Protein AF-A0A6B2G5L9-F1 (afdb_monomer_lite)

InterPro domains:
  IPR013657 HUT1 [PF08449] (9-137)
  IPR013657 HUT1 [PTHR10778] (9-137)

pLDDT: mean 70.98, std 10.89, range [41.94, 91.75]

Structure (mmCIF, N/CA/C/O backbone):
data_AF-A0A6B2G5L9-F1
#
_entry.id   AF-A0A6B2G5L9-F1
#
loop_
_atom_site.group_PDB
_atom_site.id
_atom_site.type_symbol
_atom_site.label_atom_id
_atom_site.label_alt_id
_atom_site.label_comp_id
_atom_site.label_asym_id
_atom_site.label_entity_id
_atom_site.label_seq_id
_atom_site.pdbx_PDB_ins_code
_atom_site.Cartn_x
_atom_site.Cartn_y
_atom_site.Cartn_z
_atom_site.occupancy
_atom_site.B_iso_or_equiv
_atom_site.auth_seq_id
_atom_site.auth_comp_id
_atom_site.auth_asym_id
_atom_site.auth_atom_id
_atom_site.pdbx_PDB_model_num
ATOM 1 N N . MET A 1 1 ? -34.713 11.043 1.911 1.00 41.94 1 MET A N 1
ATOM 2 C CA . MET A 1 1 ? -33.741 11.723 2.795 1.00 41.94 1 MET A CA 1
ATOM 3 C C . MET A 1 1 ? -32.391 11.035 2.637 1.00 41.94 1 MET A C 1
ATOM 5 O O . MET A 1 1 ? -32.141 10.040 3.300 1.00 41.94 1 MET A O 1
ATOM 9 N N . VAL A 1 2 ? -31.570 11.501 1.692 1.00 48.16 2 VAL A N 1
ATOM 10 C CA . VAL A 1 2 ? -30.188 11.025 1.505 1.00 48.16 2 VAL A CA 1
ATOM 11 C C . VAL A 1 2 ? -29.302 11.886 2.399 1.00 48.16 2 VAL A C 1
ATOM 13 O O . VAL A 1 2 ? -29.312 13.110 2.293 1.00 48.16 2 VAL A O 1
ATOM 16 N N . SER A 1 3 ? -28.626 11.258 3.353 1.00 58.50 3 SER A N 1
ATOM 17 C CA . SER A 1 3 ? -27.853 11.938 4.389 1.00 58.50 3 SER A CA 1
ATOM 18 C C . SER A 1 3 ? -26.560 12.516 3.802 1.00 58.50 3 SER A C 1
ATOM 20 O O . SER A 1 3 ? -25.809 11.797 3.148 1.00 58.50 3 SER A O 1
ATOM 22 N N . SER A 1 4 ? -26.226 13.781 4.094 1.00 63.62 4 SER 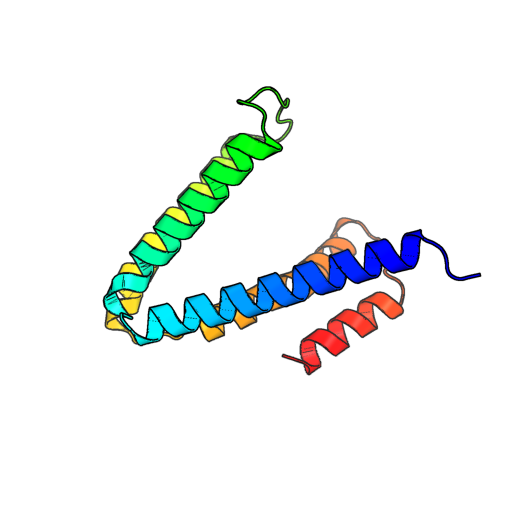A N 1
ATOM 23 C CA . SER A 1 4 ? -24.933 14.413 3.737 1.00 63.62 4 SER A CA 1
ATOM 24 C C . SER A 1 4 ? -23.693 13.636 4.216 1.00 63.62 4 SER A C 1
ATOM 26 O O . SER A 1 4 ? -22.573 13.926 3.791 1.00 63.62 4 SER A O 1
ATOM 28 N N . ARG A 1 5 ? -23.868 12.655 5.114 1.00 69.12 5 ARG A N 1
ATOM 29 C CA . ARG A 1 5 ? -22.825 11.704 5.516 1.00 69.12 5 ARG A CA 1
ATOM 30 C C . ARG A 1 5 ? -22.524 10.669 4.428 1.00 69.12 5 ARG A C 1
ATOM 32 O O . ARG A 1 5 ? -21.349 10.415 4.192 1.00 69.12 5 ARG A O 1
ATOM 39 N N . ASP A 1 6 ? -23.530 10.146 3.729 1.00 75.81 6 ASP A N 1
ATOM 40 C CA . ASP A 1 6 ? -23.338 9.130 2.683 1.00 75.81 6 ASP A CA 1
ATOM 41 C C . ASP A 1 6 ? -22.591 9.695 1.470 1.00 75.81 6 ASP A C 1
ATOM 43 O O . ASP A 1 6 ? -21.675 9.057 0.962 1.00 75.81 6 ASP A O 1
ATOM 47 N N . VAL A 1 7 ? -22.886 10.938 1.068 1.00 80.81 7 VAL A N 1
ATOM 48 C CA . VAL A 1 7 ? -22.176 11.619 -0.035 1.00 80.81 7 VAL A CA 1
ATOM 49 C C . VAL A 1 7 ? -20.692 11.825 0.287 1.00 80.81 7 VAL A C 1
ATOM 51 O O . VAL A 1 7 ? -19.831 11.622 -0.567 1.00 80.81 7 VAL A O 1
ATOM 54 N N . ARG A 1 8 ? -20.369 12.191 1.534 1.00 82.25 8 ARG A N 1
ATOM 55 C CA . ARG A 1 8 ? -18.981 12.420 1.965 1.00 82.25 8 ARG A CA 1
ATOM 56 C C . ARG A 1 8 ? -18.197 11.111 2.060 1.00 82.25 8 ARG A C 1
ATOM 58 O O . ARG A 1 8 ? -17.056 11.055 1.616 1.00 82.25 8 ARG A O 1
ATOM 65 N N . VAL A 1 9 ? -18.830 10.061 2.586 1.00 85.31 9 VAL A N 1
ATOM 66 C CA . VAL A 1 9 ? -18.254 8.711 2.651 1.00 85.31 9 VAL A CA 1
ATOM 67 C C . VAL A 1 9 ? -18.023 8.161 1.245 1.00 85.31 9 VAL A C 1
ATOM 69 O O . VAL A 1 9 ? -16.940 7.656 0.967 1.00 85.31 9 VAL A O 1
ATOM 72 N N . PHE A 1 10 ? -18.984 8.328 0.336 1.00 86.19 10 PHE A N 1
ATOM 73 C CA . PHE A 1 10 ? -18.845 7.912 -1.057 1.00 86.19 10 PHE A CA 1
ATOM 74 C C . PHE A 1 10 ? -17.670 8.614 -1.751 1.00 86.19 10 PHE A C 1
ATOM 76 O O . PHE A 1 10 ? -16.853 7.949 -2.383 1.00 86.19 10 PHE A O 1
ATOM 83 N N . PHE A 1 11 ? -17.524 9.931 -1.570 1.00 87.50 11 PHE A N 1
ATOM 84 C CA . PHE A 1 11 ? -16.401 10.679 -2.141 1.00 87.50 11 PHE A CA 1
ATOM 85 C C . PHE A 1 11 ? -15.046 10.235 -1.566 1.00 87.50 11 PHE A C 1
ATOM 87 O O . PHE A 1 11 ? -14.079 10.101 -2.312 1.00 87.50 11 PHE A O 1
ATOM 94 N N . SER A 1 12 ? -14.971 9.939 -0.263 1.00 89.00 12 SER A N 1
ATOM 95 C CA . SER A 1 12 ? -13.758 9.379 0.348 1.00 89.00 12 SER A CA 1
ATOM 96 C C . SER A 1 12 ? -13.417 7.992 -0.197 1.00 89.00 12 SER A C 1
ATOM 98 O O . SER A 1 12 ? -12.254 7.735 -0.495 1.00 89.00 12 SER A O 1
ATOM 100 N N . ILE A 1 13 ? -14.407 7.111 -0.371 1.00 88.75 13 ILE A N 1
ATOM 101 C CA . ILE A 1 13 ? -14.191 5.773 -0.941 1.00 88.75 13 ILE A CA 1
ATOM 102 C C . ILE A 1 13 ? -13.692 5.890 -2.384 1.00 88.75 13 ILE A C 1
ATOM 104 O O . ILE A 1 13 ? -12.689 5.271 -2.732 1.00 88.75 13 ILE A O 1
ATOM 108 N N . LEU A 1 14 ? -14.347 6.721 -3.200 1.00 91.75 14 LEU A N 1
ATOM 109 C CA . LEU A 1 14 ? -13.972 6.936 -4.596 1.00 91.75 14 LEU A CA 1
ATOM 110 C C . LEU A 1 14 ? -12.559 7.525 -4.712 1.00 91.75 14 LEU A C 1
ATOM 112 O O . LEU A 1 14 ? -11.752 7.042 -5.501 1.00 91.75 14 LEU A O 1
ATOM 116 N N . GLY A 1 15 ? -12.238 8.528 -3.889 1.00 90.19 15 GLY A N 1
ATOM 117 C CA . GLY A 1 15 ? -10.919 9.159 -3.861 1.00 90.19 15 GLY A CA 1
ATOM 118 C C . GLY A 1 15 ? -9.805 8.177 -3.498 1.00 90.19 15 GLY A C 1
ATOM 119 O O . GLY A 1 15 ? -8.778 8.140 -4.174 1.00 90.19 15 GLY A O 1
ATOM 120 N N . VAL A 1 16 ? -10.025 7.330 -2.486 1.00 89.12 16 VAL A N 1
ATOM 121 C CA . VAL A 1 16 ? -9.063 6.286 -2.097 1.00 89.12 16 VAL A CA 1
ATOM 122 C C . VAL A 1 16 ? -8.897 5.247 -3.207 1.00 89.12 16 VAL A C 1
ATOM 124 O O . VAL A 1 16 ? -7.770 4.852 -3.498 1.00 89.12 16 VAL A O 1
ATOM 127 N N . PHE A 1 17 ? -9.989 4.829 -3.853 1.00 85.12 17 PHE A N 1
ATOM 128 C CA . PHE A 1 17 ? -9.938 3.829 -4.921 1.00 85.12 17 PHE A CA 1
ATOM 129 C C . PHE A 1 17 ? -9.172 4.349 -6.145 1.00 85.12 17 PHE A C 1
ATOM 131 O O . PHE A 1 17 ? -8.231 3.700 -6.601 1.00 85.12 17 PHE A O 1
ATOM 138 N N . CYS A 1 18 ? -9.496 5.559 -6.614 1.00 90.88 18 CYS A N 1
ATOM 139 C CA . CYS A 1 18 ? -8.793 6.206 -7.722 1.00 90.88 18 CYS A CA 1
ATOM 140 C C . CYS A 1 18 ? -7.303 6.399 -7.418 1.00 90.88 18 CYS A C 1
ATOM 142 O O . CYS A 1 18 ? -6.461 6.095 -8.261 1.00 90.88 18 CYS A O 1
ATOM 144 N N . PHE A 1 19 ? -6.967 6.862 -6.210 1.00 87.25 19 PHE A N 1
ATOM 145 C CA . PHE A 1 19 ? -5.576 7.056 -5.806 1.00 87.25 19 PHE A CA 1
ATOM 146 C C . PHE A 1 19 ? -4.802 5.732 -5.740 1.00 87.25 19 PHE A C 1
ATOM 148 O O . PHE A 1 19 ? -3.669 5.660 -6.213 1.00 87.25 19 PHE A O 1
ATOM 155 N N . CYS A 1 20 ? -5.418 4.671 -5.209 1.00 84.00 20 CYS A N 1
ATOM 156 C CA . CYS A 1 20 ? -4.810 3.345 -5.143 1.00 84.00 20 CYS A CA 1
ATOM 157 C C . CYS A 1 20 ? -4.517 2.797 -6.548 1.00 84.00 20 CYS A C 1
ATOM 159 O O . CYS A 1 20 ? -3.373 2.457 -6.846 1.00 84.00 20 CYS A O 1
ATOM 161 N N . CYS A 1 21 ? -5.513 2.790 -7.443 1.00 84.81 21 CYS A N 1
ATOM 162 C CA . CYS A 1 21 ? -5.344 2.302 -8.813 1.00 84.81 21 CYS A CA 1
ATOM 163 C C . CYS A 1 21 ? -4.298 3.111 -9.595 1.00 84.81 21 CYS A C 1
ATOM 165 O O . CYS A 1 21 ? -3.460 2.529 -10.283 1.00 84.81 21 CYS A O 1
ATOM 167 N N . ALA A 1 22 ? -4.299 4.441 -9.453 1.00 90.00 22 ALA A N 1
ATOM 168 C CA . ALA A 1 22 ? -3.317 5.305 -10.102 1.00 90.00 22 ALA A CA 1
ATOM 169 C C . ALA A 1 22 ? -1.889 5.057 -9.587 1.00 90.00 22 ALA A C 1
ATOM 171 O O . ALA A 1 22 ? -0.953 5.012 -10.385 1.00 90.00 22 ALA A O 1
ATOM 172 N N . ASN A 1 23 ? -1.712 4.856 -8.274 1.00 84.81 23 ASN A N 1
ATOM 173 C CA . ASN A 1 23 ? -0.403 4.567 -7.689 1.00 84.81 23 ASN A CA 1
ATOM 174 C C . ASN A 1 23 ? 0.178 3.255 -8.232 1.00 84.81 23 ASN A C 1
ATOM 176 O O . ASN A 1 23 ? 1.336 3.221 -8.641 1.00 84.81 23 ASN A O 1
ATOM 180 N N . VAL A 1 24 ? -0.647 2.208 -8.302 1.00 82.31 24 VAL A N 1
ATOM 181 C CA . VAL A 1 24 ? -0.253 0.904 -8.847 1.00 82.31 24 VAL A CA 1
ATOM 182 C C . VAL A 1 24 ? 0.113 0.998 -10.324 1.00 82.31 24 VAL A C 1
ATOM 184 O O . VAL A 1 24 ? 1.162 0.502 -10.725 1.00 82.31 24 VAL A O 1
ATOM 187 N N . HIS A 1 25 ? -0.717 1.667 -11.124 1.00 86.94 25 HIS A N 1
ATOM 188 C CA . HIS A 1 25 ? -0.470 1.809 -12.555 1.00 86.94 25 HIS A CA 1
ATOM 189 C C . HIS A 1 25 ? 0.807 2.609 -12.847 1.00 86.94 25 HIS A C 1
ATOM 191 O O . HIS A 1 25 ? 1.610 2.216 -13.690 1.00 86.94 25 HIS A O 1
ATOM 197 N N . CYS A 1 26 ? 1.031 3.701 -12.110 1.00 85.50 26 CYS A N 1
ATOM 198 C CA . CYS A 1 26 ? 2.250 4.502 -12.217 1.00 85.50 26 CYS A CA 1
ATOM 199 C C . CYS A 1 26 ? 3.495 3.679 -11.856 1.00 85.50 26 CYS A C 1
ATOM 201 O O . CYS A 1 26 ? 4.492 3.708 -12.576 1.00 85.50 26 CYS A O 1
ATOM 203 N N . LEU A 1 27 ? 3.415 2.893 -10.780 1.00 80.88 27 LEU A N 1
ATOM 204 C CA . LEU A 1 27 ? 4.504 2.030 -10.334 1.00 80.88 27 LEU A CA 1
ATOM 205 C C . LEU A 1 27 ? 4.829 0.942 -11.366 1.00 80.88 27 LEU A C 1
ATOM 207 O O . LEU A 1 27 ? 5.997 0.720 -11.674 1.00 80.88 27 LEU A O 1
ATOM 211 N N . GLU A 1 28 ? 3.810 0.300 -11.942 1.00 81.25 28 GLU A N 1
ATOM 212 C CA . GLU A 1 28 ? 3.995 -0.695 -13.001 1.00 81.25 28 GLU A CA 1
ATOM 213 C C . GLU A 1 28 ? 4.628 -0.081 -14.257 1.00 81.25 28 GLU A C 1
ATOM 215 O O . GLU A 1 28 ? 5.552 -0.662 -14.829 1.00 81.25 28 GLU A O 1
ATOM 220 N N . ALA A 1 29 ? 4.176 1.106 -14.670 1.00 83.38 29 ALA A N 1
ATOM 221 C CA . ALA A 1 29 ? 4.760 1.817 -15.799 1.00 83.38 29 ALA A CA 1
ATOM 222 C C . ALA A 1 29 ? 6.245 2.128 -15.553 1.00 83.38 29 ALA A C 1
ATOM 224 O O . ALA A 1 29 ? 7.078 1.842 -16.408 1.00 83.38 29 ALA A O 1
ATOM 225 N N . LEU A 1 30 ? 6.601 2.632 -14.367 1.00 80.62 30 LEU A N 1
ATOM 226 C CA . LEU A 1 30 ? 7.988 2.964 -14.029 1.00 80.62 30 LEU A CA 1
ATOM 227 C C . LEU A 1 30 ? 8.913 1.735 -14.066 1.00 80.62 30 LEU A C 1
ATOM 229 O O . LEU A 1 30 ? 10.045 1.812 -14.545 1.00 80.62 30 LEU A O 1
ATOM 233 N N . LEU A 1 31 ? 8.415 0.588 -13.603 1.00 74.56 31 LEU A N 1
ATOM 234 C CA . LEU A 1 31 ? 9.156 -0.674 -13.600 1.00 74.56 31 LEU A CA 1
ATOM 235 C C . LEU A 1 31 ? 9.338 -1.269 -14.995 1.00 74.56 31 LEU A C 1
ATOM 237 O O . LEU A 1 31 ? 10.369 -1.885 -15.253 1.00 74.56 31 LEU A O 1
ATOM 241 N N . LYS A 1 32 ? 8.376 -1.056 -15.902 1.00 77.25 32 LYS A N 1
ATOM 242 C CA . LYS A 1 32 ? 8.511 -1.434 -17.317 1.00 77.25 32 LYS A CA 1
ATOM 243 C C . LYS A 1 32 ? 9.616 -0.645 -18.025 1.00 77.25 32 LYS A C 1
ATOM 245 O O . LYS A 1 32 ? 10.223 -1.174 -18.949 1.00 77.25 32 LYS A O 1
ATOM 250 N N . LEU A 1 33 ? 9.884 0.596 -17.605 1.00 79.81 33 LEU A N 1
ATOM 251 C CA . LEU A 1 33 ? 10.938 1.428 -18.196 1.00 79.81 33 LEU A CA 1
ATOM 252 C C . LEU A 1 33 ? 12.338 1.073 -17.680 1.00 79.81 33 LEU A C 1
ATOM 254 O O . LEU A 1 33 ? 13.290 1.076 -18.456 1.00 79.81 33 LEU A O 1
ATOM 258 N N . ALA A 1 34 ? 12.482 0.807 -16.381 1.00 70.81 34 ALA A N 1
ATOM 259 C CA . ALA A 1 34 ? 13.784 0.550 -15.770 1.00 70.81 34 ALA A CA 1
ATOM 260 C C . ALA A 1 34 ? 13.673 -0.464 -14.616 1.00 70.81 34 ALA A C 1
ATOM 262 O O . ALA A 1 34 ? 13.680 -0.064 -13.445 1.00 70.81 34 ALA A O 1
ATOM 263 N N . PRO A 1 35 ? 13.621 -1.777 -14.912 1.00 67.62 35 PRO A N 1
ATOM 264 C CA . PRO A 1 35 ? 13.543 -2.811 -13.879 1.00 67.62 35 PRO A CA 1
ATOM 265 C C . PRO A 1 35 ? 14.771 -2.783 -12.956 1.00 67.62 35 PRO A C 1
ATOM 267 O O . PRO A 1 35 ? 14.639 -2.965 -11.748 1.00 67.62 35 PRO A O 1
ATOM 270 N N . SER A 1 36 ? 15.942 -2.424 -13.499 1.00 68.56 36 SER A N 1
ATOM 271 C CA . SER A 1 36 ? 17.215 -2.305 -12.773 1.00 68.56 36 SER A CA 1
ATOM 272 C C . SER A 1 36 ? 17.209 -1.308 -11.607 1.00 68.56 36 SER A C 1
ATOM 274 O O . SER A 1 36 ? 17.993 -1.435 -10.668 1.00 68.56 36 SER A O 1
ATOM 276 N N . CYS A 1 37 ? 16.312 -0.319 -11.640 1.00 66.56 37 CYS A N 1
ATOM 277 C CA . CYS A 1 37 ? 16.287 0.797 -10.692 1.00 66.56 37 CYS A CA 1
ATOM 278 C C . CYS A 1 37 ? 15.167 0.688 -9.642 1.00 66.56 37 CYS A C 1
ATOM 280 O O . CYS A 1 37 ? 14.987 1.617 -8.849 1.00 66.56 37 CYS A O 1
ATOM 282 N N . ALA A 1 38 ? 14.421 -0.424 -9.612 1.00 68.81 38 ALA A N 1
ATOM 283 C CA . ALA A 1 38 ? 13.241 -0.625 -8.760 1.00 68.81 38 ALA A CA 1
ATOM 284 C C . ALA A 1 38 ? 13.481 -0.273 -7.278 1.00 68.81 38 ALA A C 1
ATOM 286 O O . ALA A 1 38 ? 12.663 0.396 -6.647 1.00 68.81 38 ALA A O 1
ATOM 287 N N . ASN A 1 39 ? 14.648 -0.645 -6.749 1.00 68.00 39 ASN A N 1
ATOM 288 C CA . ASN A 1 39 ? 15.095 -0.352 -5.385 1.00 68.00 39 ASN A CA 1
ATOM 289 C C . ASN A 1 39 ? 15.078 1.133 -5.036 1.00 68.00 39 ASN A C 1
ATOM 291 O O . ASN A 1 39 ? 14.549 1.545 -4.001 1.00 68.00 39 ASN A O 1
ATOM 295 N N . PHE A 1 40 ? 15.667 1.935 -5.919 1.00 71.06 40 PHE A N 1
ATOM 296 C CA . PHE A 1 40 ? 15.815 3.367 -5.722 1.00 71.06 40 PHE A CA 1
ATOM 297 C C . PHE A 1 40 ? 14.455 4.067 -5.771 1.00 71.06 40 PHE A C 1
ATOM 299 O O . PHE A 1 40 ? 14.182 4.962 -4.973 1.00 71.06 40 PHE A O 1
ATOM 306 N N . ILE A 1 41 ? 13.572 3.592 -6.652 1.00 74.94 41 ILE A N 1
ATOM 307 C CA . ILE A 1 41 ? 12.198 4.079 -6.789 1.00 74.94 41 ILE A CA 1
ATOM 308 C C . ILE A 1 41 ? 11.422 3.834 -5.492 1.00 74.94 41 ILE A C 1
ATOM 310 O O . ILE A 1 41 ? 10.855 4.771 -4.930 1.00 74.94 41 ILE A O 1
ATOM 314 N N . THR A 1 42 ? 11.447 2.606 -4.961 1.00 73.69 42 THR A N 1
ATOM 315 C CA . THR A 1 42 ? 10.754 2.288 -3.704 1.00 73.69 42 THR A CA 1
ATOM 316 C C . THR A 1 42 ? 11.341 3.047 -2.518 1.00 73.69 42 THR A C 1
ATOM 318 O O . THR A 1 42 ? 10.589 3.594 -1.714 1.00 73.69 42 THR A O 1
ATOM 321 N N . PHE A 1 43 ? 12.673 3.158 -2.444 1.00 71.69 43 PHE A N 1
ATOM 322 C CA . PHE A 1 43 ? 13.367 3.944 -1.425 1.00 71.69 43 PHE A CA 1
ATOM 323 C C . PHE A 1 43 ? 12.906 5.403 -1.435 1.00 71.69 43 PHE A C 1
ATOM 325 O O . PHE A 1 43 ? 12.480 5.919 -0.404 1.00 71.69 43 PHE A O 1
ATOM 332 N N . SER A 1 44 ? 12.913 6.037 -2.608 1.00 78.38 44 SER A N 1
ATOM 333 C CA . SER A 1 44 ? 12.466 7.417 -2.777 1.00 78.38 44 SER A CA 1
ATOM 334 C C . SER A 1 44 ? 10.995 7.592 -2.396 1.00 78.38 44 SER A C 1
ATOM 336 O O . SER A 1 44 ? 10.659 8.522 -1.665 1.00 78.38 44 SER A O 1
ATOM 338 N N . GLN A 1 45 ? 10.126 6.666 -2.808 1.00 81.19 45 GLN A N 1
ATOM 339 C CA . GLN A 1 45 ? 8.698 6.716 -2.502 1.00 81.19 45 GLN A CA 1
ATOM 340 C C . GLN A 1 45 ? 8.429 6.605 -0.995 1.00 81.19 45 GLN A C 1
ATOM 342 O O . GLN A 1 45 ? 7.608 7.348 -0.460 1.00 81.19 45 GLN A O 1
ATOM 347 N N . PHE A 1 46 ? 9.143 5.727 -0.291 1.00 77.06 46 PHE A N 1
ATOM 348 C CA . PHE A 1 46 ? 9.016 5.589 1.158 1.00 77.06 46 PHE A CA 1
ATOM 349 C C . PHE A 1 46 ? 9.557 6.802 1.909 1.00 77.06 46 PHE A C 1
ATOM 351 O O . PHE A 1 46 ? 8.899 7.283 2.827 1.00 77.06 46 PHE A O 1
ATOM 358 N N . VAL A 1 47 ? 10.713 7.332 1.498 1.00 80.19 47 VAL A N 1
ATOM 359 C CA . VAL A 1 47 ? 11.263 8.570 2.069 1.00 80.19 47 VAL A CA 1
ATOM 360 C C . VAL A 1 47 ? 10.275 9.714 1.874 1.00 80.19 47 VAL A C 1
ATOM 362 O O . VAL A 1 47 ? 9.958 10.412 2.830 1.00 80.19 47 VAL A O 1
ATOM 365 N N . PHE A 1 48 ? 9.717 9.860 0.672 1.00 84.94 48 PHE A N 1
ATOM 366 C CA . PHE A 1 48 ? 8.749 10.908 0.372 1.00 84.94 48 PHE A CA 1
ATOM 367 C C . PHE A 1 48 ? 7.476 10.791 1.221 1.00 84.94 48 PHE A C 1
ATOM 369 O O . PHE A 1 48 ? 7.070 11.770 1.846 1.00 84.94 48 PHE A O 1
ATOM 376 N N . VAL A 1 49 ? 6.871 9.600 1.294 1.00 84.25 49 VAL A N 1
ATOM 377 C CA . VAL A 1 49 ? 5.668 9.363 2.111 1.00 84.25 49 VAL A CA 1
ATOM 378 C C . VAL A 1 49 ? 5.966 9.578 3.592 1.00 84.25 49 VAL A C 1
ATOM 380 O O . VAL A 1 49 ? 5.232 10.306 4.253 1.00 84.25 49 VAL A O 1
ATOM 383 N N . SER A 1 50 ? 7.073 9.031 4.099 1.00 79.06 50 SER A N 1
ATOM 384 C CA . SER A 1 50 ? 7.465 9.190 5.500 1.00 79.06 50 SER A CA 1
ATOM 385 C C . SER A 1 50 ? 7.729 10.652 5.855 1.00 79.06 50 SER A C 1
ATOM 387 O O . SER A 1 50 ? 7.324 11.091 6.930 1.00 79.06 50 SER A O 1
ATOM 389 N N . SER A 1 51 ? 8.383 11.422 4.980 1.00 80.62 51 SER A N 1
ATOM 390 C CA . SER A 1 51 ? 8.592 12.856 5.185 1.00 80.62 51 SER A CA 1
ATOM 391 C C . SER A 1 51 ? 7.271 13.621 5.163 1.00 80.62 51 SER A C 1
ATOM 393 O O . SER A 1 51 ? 7.044 14.465 6.028 1.00 80.62 51 SER A O 1
ATOM 395 N N . PHE A 1 52 ? 6.379 13.312 4.219 1.00 83.88 52 PHE A N 1
ATOM 396 C CA . PHE A 1 52 ? 5.081 13.973 4.111 1.00 83.88 52 PHE A CA 1
ATOM 397 C C . PHE A 1 52 ? 4.188 13.692 5.327 1.00 83.88 52 PHE A C 1
ATOM 399 O O . PHE A 1 52 ? 3.633 14.623 5.911 1.00 83.88 52 PHE A O 1
ATOM 406 N N . GLU A 1 53 ? 4.095 12.433 5.763 1.00 78.69 53 GLU A N 1
ATOM 407 C CA . GLU A 1 53 ? 3.354 12.051 6.967 1.00 78.69 53 GLU A CA 1
ATOM 408 C C . GLU A 1 53 ? 3.961 12.687 8.217 1.00 78.69 53 GLU A C 1
ATOM 410 O O . GLU A 1 53 ? 3.230 13.247 9.031 1.00 78.69 53 GLU A O 1
ATOM 415 N N . LEU A 1 54 ? 5.289 12.699 8.357 1.00 76.56 54 LEU A N 1
ATOM 416 C CA . LEU A 1 54 ? 5.951 13.320 9.504 1.00 76.56 54 LEU A CA 1
ATOM 417 C C . LEU A 1 54 ? 5.659 14.825 9.591 1.00 76.56 54 LEU A C 1
ATOM 419 O O . LEU A 1 54 ? 5.365 15.336 10.673 1.00 76.56 54 LEU A O 1
ATOM 423 N N . ILE A 1 55 ? 5.686 15.533 8.463 1.00 77.94 55 ILE A N 1
ATOM 424 C CA . ILE A 1 55 ? 5.420 16.975 8.420 1.00 77.94 55 ILE A CA 1
ATOM 425 C C . ILE A 1 55 ? 3.933 17.265 8.668 1.00 77.94 55 ILE A C 1
ATOM 427 O O . ILE A 1 55 ? 3.604 18.137 9.474 1.00 77.94 55 ILE A O 1
ATOM 431 N N . PHE A 1 56 ? 3.031 16.532 8.008 1.00 76.19 56 PHE A N 1
ATOM 432 C CA . PHE A 1 56 ? 1.598 16.826 8.033 1.00 76.19 56 PHE A CA 1
ATOM 433 C C . PHE A 1 56 ? 0.886 16.262 9.271 1.00 76.19 56 PHE A C 1
ATOM 435 O O . PHE A 1 56 ? 0.058 16.948 9.870 1.00 76.19 56 PHE A O 1
ATOM 442 N N . THR A 1 57 ? 1.216 15.034 9.687 1.00 65.50 57 THR A N 1
ATOM 443 C CA . THR A 1 57 ? 0.552 14.349 10.808 1.00 65.50 57 THR A CA 1
ATOM 444 C C . THR A 1 57 ? 1.242 14.571 12.149 1.00 65.50 57 THR A C 1
ATOM 446 O O . THR A 1 57 ? 0.558 14.628 13.168 1.00 65.50 57 THR A O 1
ATOM 449 N N . SER A 1 58 ? 2.577 14.689 12.181 1.00 57.84 58 SER A N 1
ATOM 450 C CA . SER A 1 58 ? 3.330 14.668 13.446 1.00 57.84 58 SER A CA 1
ATOM 451 C C . 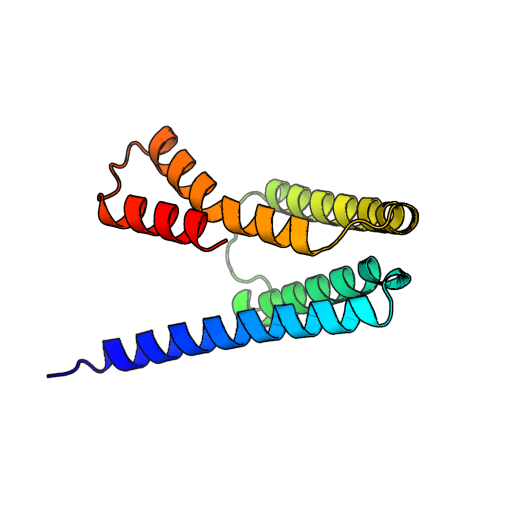SER A 1 58 ? 3.595 16.057 14.039 1.00 57.84 58 SER A C 1
ATOM 453 O O . SER A 1 58 ? 4.100 16.134 15.158 1.00 57.84 58 SER A O 1
ATOM 455 N N . LYS A 1 59 ? 3.255 17.158 13.335 1.00 59.78 59 LYS A N 1
ATOM 456 C CA . LYS A 1 59 ? 3.511 18.555 13.769 1.00 59.78 59 LYS A CA 1
ATOM 457 C C . LYS A 1 59 ? 4.841 18.661 14.531 1.00 59.78 59 LYS A C 1
ATOM 459 O O . LYS A 1 59 ? 4.884 19.010 15.709 1.00 59.78 59 LYS A O 1
ATOM 464 N N . PHE A 1 60 ? 5.916 18.265 13.851 1.00 54.72 60 PHE A N 1
ATOM 465 C CA . PHE A 1 60 ? 7.277 18.357 14.373 1.00 54.72 60 PHE A CA 1
ATOM 466 C C . PHE A 1 60 ? 7.444 17.687 15.751 1.00 54.72 60 PHE A C 1
ATOM 468 O O . PHE A 1 60 ? 7.933 18.293 16.700 1.00 54.72 60 PHE A O 1
ATOM 475 N N . PHE A 1 61 ? 7.025 16.419 15.863 1.00 55.62 61 PHE A N 1
ATOM 476 C CA . PHE A 1 61 ? 7.331 15.570 17.023 1.00 55.62 61 PHE A CA 1
ATOM 477 C C . PHE A 1 61 ? 6.573 15.922 18.322 1.00 55.62 61 PHE A C 1
ATOM 479 O O . PHE A 1 61 ? 6.963 15.497 19.406 1.00 55.62 61 PHE A O 1
ATOM 486 N N . THR A 1 62 ? 5.471 16.676 18.233 1.00 52.28 62 THR A N 1
ATOM 487 C CA . THR A 1 62 ? 4.676 17.113 19.404 1.00 52.28 62 THR A CA 1
ATOM 488 C C . THR A 1 62 ? 3.646 16.068 19.873 1.00 52.28 62 THR A C 1
ATOM 490 O O . THR A 1 62 ? 3.042 16.212 20.934 1.00 52.28 62 THR A O 1
ATOM 493 N N . ALA A 1 63 ? 3.427 14.992 19.113 1.00 57.16 63 ALA A N 1
ATOM 494 C CA . ALA A 1 63 ? 2.520 13.920 19.518 1.00 57.16 63 ALA A CA 1
ATOM 495 C C . ALA A 1 63 ? 3.229 12.929 20.471 1.00 57.16 63 ALA A C 1
ATOM 497 O O . ALA A 1 63 ? 4.221 12.313 20.067 1.00 57.16 63 ALA A O 1
ATOM 498 N N . PRO A 1 64 ? 2.741 12.720 21.713 1.00 52.56 64 PRO A N 1
ATOM 499 C CA . PRO A 1 64 ? 3.334 11.749 22.624 1.00 52.56 64 PRO A CA 1
ATOM 500 C C . PRO A 1 64 ? 3.135 10.340 22.058 1.00 52.56 64 PRO A C 1
ATOM 502 O O . PRO A 1 64 ? 2.025 9.809 22.001 1.00 52.56 64 PRO A O 1
ATOM 505 N N . THR A 1 65 ? 4.228 9.732 21.604 1.00 55.28 65 THR A N 1
ATOM 506 C CA . THR A 1 65 ? 4.208 8.381 21.043 1.00 55.28 65 THR A CA 1
ATOM 507 C C . THR A 1 65 ? 4.242 7.377 22.195 1.00 55.28 65 THR A C 1
ATOM 509 O O . THR A 1 65 ? 5.283 7.144 22.793 1.00 55.28 65 THR A O 1
ATOM 512 N N . HIS A 1 66 ? 3.092 6.778 22.519 1.00 52.62 66 HIS A N 1
ATOM 513 C CA . HIS A 1 66 ? 2.960 5.722 23.542 1.00 52.62 66 HIS A CA 1
ATOM 514 C C . HIS A 1 66 ? 3.540 4.360 23.082 1.00 52.62 66 HIS A C 1
ATOM 516 O O . HIS A 1 66 ? 3.542 3.380 23.823 1.00 52.62 66 HIS A O 1
ATOM 522 N N . VAL A 1 67 ? 4.008 4.262 21.834 1.00 59.94 67 VAL A N 1
ATOM 523 C CA . VAL A 1 67 ? 4.514 3.020 21.234 1.00 59.94 67 VAL A CA 1
ATOM 524 C C . VAL A 1 67 ? 6.044 3.006 21.278 1.00 59.94 67 VAL A C 1
ATOM 526 O O . VAL A 1 67 ? 6.689 3.953 20.842 1.00 59.94 67 VAL A O 1
ATOM 529 N N . SER A 1 68 ? 6.617 1.920 21.803 1.00 59.78 68 SER A N 1
ATOM 530 C CA . SER A 1 68 ? 8.065 1.721 21.962 1.00 59.78 68 SER A CA 1
ATOM 531 C C . SER A 1 68 ? 8.844 1.964 20.661 1.00 59.78 68 SER A C 1
ATOM 533 O O . SER A 1 68 ? 8.544 1.371 19.623 1.00 59.78 68 SER A O 1
ATOM 535 N N . VAL A 1 69 ? 9.890 2.794 20.736 1.00 69.69 69 VAL A N 1
ATOM 536 C CA . VAL A 1 69 ? 10.779 3.160 19.612 1.00 69.69 69 VAL A CA 1
ATOM 537 C C . VAL A 1 69 ? 11.426 1.925 18.963 1.00 69.69 69 VAL A C 1
ATOM 539 O O . VAL A 1 69 ? 11.707 1.913 17.766 1.00 69.69 69 VAL A O 1
ATOM 542 N N . TRP A 1 70 ? 11.582 0.843 19.729 1.00 71.19 70 TRP A N 1
ATOM 543 C CA . TRP A 1 70 ? 12.122 -0.436 19.266 1.00 71.19 70 TRP A CA 1
ATOM 544 C C . TRP A 1 70 ? 11.286 -1.089 18.156 1.00 71.19 70 TRP A C 1
ATOM 546 O O . TRP A 1 70 ? 11.843 -1.674 17.229 1.00 71.19 70 TRP A O 1
ATOM 556 N N . ASN A 1 71 ? 9.957 -0.944 18.189 1.00 68.31 71 ASN A N 1
ATOM 557 C CA . ASN A 1 71 ? 9.089 -1.464 17.130 1.00 68.31 71 ASN A CA 1
ATOM 558 C C . ASN A 1 71 ? 9.249 -0.677 15.822 1.00 68.31 71 ASN A C 1
ATOM 560 O O . ASN A 1 71 ? 9.215 -1.273 14.747 1.00 68.31 71 ASN A O 1
ATOM 564 N N . TYR A 1 72 ? 9.472 0.637 15.912 1.00 69.75 72 TYR A N 1
ATOM 565 C CA . TYR A 1 72 ? 9.783 1.473 14.750 1.00 69.75 72 TYR A CA 1
ATOM 566 C C . TYR A 1 72 ? 11.136 1.106 14.144 1.00 69.75 72 TYR A C 1
ATOM 568 O O . TYR A 1 72 ? 11.244 0.959 12.928 1.00 69.75 72 TYR A O 1
ATOM 576 N N . LEU A 1 73 ? 12.146 0.880 14.987 1.00 71.06 73 LEU A N 1
ATOM 577 C CA . LEU A 1 73 ? 13.467 0.426 14.554 1.00 71.06 73 LEU A CA 1
ATOM 578 C C . LEU A 1 73 ? 13.396 -0.900 13.788 1.00 71.06 73 LEU A C 1
ATOM 580 O O . LEU A 1 73 ? 13.966 -0.998 12.706 1.00 71.06 73 LEU A O 1
ATOM 584 N N . ASN A 1 74 ? 12.630 -1.880 14.278 1.00 67.88 74 ASN A N 1
ATOM 585 C CA . ASN A 1 74 ? 12.416 -3.138 13.554 1.00 67.88 74 ASN A CA 1
ATOM 586 C C . ASN A 1 74 ? 11.767 -2.932 12.178 1.00 67.88 74 ASN A C 1
ATOM 588 O O . ASN A 1 74 ? 12.115 -3.632 11.231 1.00 67.88 74 ASN A O 1
ATOM 592 N N . LEU A 1 75 ? 10.859 -1.965 12.044 1.00 67.62 75 LEU A N 1
ATOM 593 C CA . LEU A 1 75 ? 10.198 -1.651 10.777 1.00 67.62 75 LEU A CA 1
ATOM 594 C C . LEU A 1 75 ? 11.177 -1.014 9.776 1.00 67.62 75 LEU A C 1
ATOM 596 O O . LEU A 1 75 ? 11.194 -1.393 8.607 1.00 67.62 75 LEU A O 1
ATOM 600 N N . VAL A 1 76 ? 12.054 -0.121 10.246 1.00 72.50 76 VAL A N 1
ATOM 601 C CA . VAL A 1 76 ? 13.130 0.479 9.436 1.00 72.50 76 VAL A CA 1
ATOM 602 C C . VAL A 1 76 ? 14.175 -0.566 9.032 1.00 72.50 76 VAL A C 1
ATOM 604 O O . VAL A 1 76 ? 14.629 -0.572 7.890 1.00 72.50 76 VAL A O 1
ATOM 607 N N . ILE A 1 77 ? 14.527 -1.489 9.929 1.00 71.56 77 ILE A N 1
ATOM 608 C CA . ILE A 1 77 ? 15.456 -2.590 9.632 1.00 71.56 77 ILE A CA 1
ATOM 609 C C . ILE A 1 77 ? 14.848 -3.538 8.595 1.00 71.56 77 ILE A C 1
ATOM 611 O O . ILE A 1 77 ? 15.512 -3.878 7.620 1.00 71.56 77 ILE A O 1
ATOM 615 N N . LEU A 1 78 ? 13.576 -3.918 8.747 1.00 65.00 78 LEU A N 1
ATOM 616 C CA . LEU A 1 78 ? 12.863 -4.719 7.751 1.00 65.00 78 LEU A CA 1
ATOM 617 C C . LEU A 1 78 ? 12.849 -4.011 6.388 1.00 65.00 78 LEU A C 1
ATOM 619 O O . LEU A 1 78 ? 13.074 -4.642 5.360 1.00 65.00 78 LEU A O 1
ATOM 623 N N . TYR A 1 79 ? 12.658 -2.691 6.385 1.00 65.50 79 TYR A N 1
ATOM 624 C CA . TYR A 1 79 ? 12.707 -1.875 5.176 1.00 65.50 79 TYR A CA 1
ATOM 625 C C . TYR A 1 79 ? 14.094 -1.890 4.512 1.00 65.50 79 TYR A C 1
ATOM 627 O O . TYR A 1 79 ? 14.208 -2.047 3.297 1.00 65.50 79 TYR A O 1
ATOM 635 N N . PHE A 1 80 ? 15.159 -1.805 5.307 1.00 66.62 80 PHE A N 1
ATOM 636 C CA . PHE A 1 80 ? 16.537 -1.910 4.830 1.00 66.62 80 PHE A CA 1
ATOM 637 C C . PHE A 1 80 ? 16.853 -3.303 4.262 1.00 66.62 80 PHE A C 1
ATOM 639 O O . PHE A 1 80 ? 17.487 -3.424 3.211 1.00 66.62 80 PHE A O 1
ATOM 646 N N . ILE A 1 81 ? 16.350 -4.361 4.904 1.00 66.75 81 ILE A N 1
ATOM 647 C CA . ILE A 1 81 ? 16.464 -5.743 4.422 1.00 66.75 81 ILE A CA 1
ATOM 648 C C . ILE A 1 81 ? 15.745 -5.895 3.081 1.00 66.75 81 ILE A C 1
ATOM 650 O O . ILE A 1 81 ? 16.329 -6.434 2.148 1.00 66.75 81 ILE A O 1
ATOM 654 N N . VAL A 1 82 ? 14.530 -5.356 2.938 1.00 62.19 82 VAL A N 1
ATOM 655 C CA . VAL A 1 82 ? 13.803 -5.344 1.658 1.00 62.19 82 VAL A CA 1
ATOM 656 C C . VAL A 1 82 ? 14.582 -4.565 0.595 1.00 62.19 82 VAL A C 1
ATOM 658 O O . VAL A 1 82 ? 14.730 -5.064 -0.513 1.00 62.19 82 VAL A O 1
ATOM 661 N N . SER A 1 83 ? 15.163 -3.409 0.929 1.00 62.00 83 SER A N 1
ATOM 662 C CA . SER A 1 83 ? 16.015 -2.625 0.016 1.00 62.00 83 SER A CA 1
ATOM 663 C C . SER A 1 83 ? 17.301 -3.355 -0.406 1.00 62.00 83 SER A C 1
ATOM 665 O O . SER A 1 83 ? 17.865 -3.067 -1.463 1.00 62.00 83 SER A O 1
ATOM 667 N N . THR A 1 84 ? 17.777 -4.294 0.411 1.00 60.47 84 THR A N 1
ATOM 668 C CA . THR A 1 84 ? 18.963 -5.113 0.124 1.00 60.47 84 THR A CA 1
ATOM 669 C C . THR A 1 84 ? 18.585 -6.360 -0.683 1.00 60.47 84 THR A C 1
ATOM 671 O O . THR A 1 84 ? 19.250 -6.684 -1.663 1.00 60.47 84 THR A O 1
ATOM 674 N N . LEU A 1 85 ? 17.471 -7.019 -0.345 1.00 62.22 85 LEU A N 1
ATOM 675 C CA . LEU A 1 85 ? 16.906 -8.141 -1.108 1.00 62.22 85 LEU A CA 1
ATOM 676 C C . LEU A 1 85 ? 16.523 -7.731 -2.526 1.00 62.22 85 LEU A C 1
ATOM 678 O O . LEU A 1 85 ? 16.690 -8.492 -3.469 1.00 62.22 85 LEU A O 1
ATOM 682 N N . ASN A 1 86 ? 16.022 -6.521 -2.686 1.00 57.19 86 ASN A N 1
ATOM 683 C CA . ASN A 1 86 ? 15.534 -6.022 -3.955 1.00 57.19 86 ASN A CA 1
ATOM 684 C C . ASN A 1 86 ? 16.724 -5.649 -4.890 1.00 57.19 86 ASN A C 1
ATOM 686 O O . ASN A 1 86 ? 16.601 -5.750 -6.110 1.00 57.19 86 ASN A O 1
ATOM 690 N N . ASN A 1 87 ? 17.937 -5.389 -4.362 1.00 56.31 87 ASN A N 1
ATOM 691 C CA . ASN A 1 87 ? 19.191 -5.392 -5.150 1.00 56.31 87 ASN A CA 1
ATOM 692 C C . ASN A 1 87 ? 19.574 -6.804 -5.640 1.00 56.31 87 ASN A C 1
ATOM 694 O O . ASN A 1 87 ? 20.241 -6.943 -6.660 1.00 56.31 87 ASN A O 1
ATOM 698 N N . TYR A 1 88 ? 19.127 -7.845 -4.934 1.00 58.69 88 TYR A N 1
ATOM 699 C CA . TYR A 1 88 ? 19.350 -9.257 -5.268 1.00 58.69 88 TYR A CA 1
ATOM 700 C C . TYR A 1 88 ? 18.323 -9.800 -6.279 1.00 58.69 88 TYR A C 1
ATOM 702 O O . TYR A 1 88 ? 18.647 -10.629 -7.126 1.00 58.69 88 TYR A O 1
ATOM 710 N N . VAL A 1 89 ? 17.083 -9.299 -6.233 1.00 50.84 89 VAL A N 1
ATOM 711 C CA . VAL A 1 89 ? 15.999 -9.644 -7.174 1.00 50.84 89 VAL A CA 1
ATOM 712 C C . VAL A 1 89 ? 16.327 -9.228 -8.613 1.00 50.84 89 VAL A C 1
ATOM 714 O O . VAL A 1 89 ? 15.848 -9.850 -9.557 1.00 50.84 89 VAL A O 1
ATOM 717 N N . LEU A 1 90 ? 17.209 -8.242 -8.792 1.00 51.19 90 LEU A N 1
ATOM 718 C CA . LEU A 1 90 ? 17.684 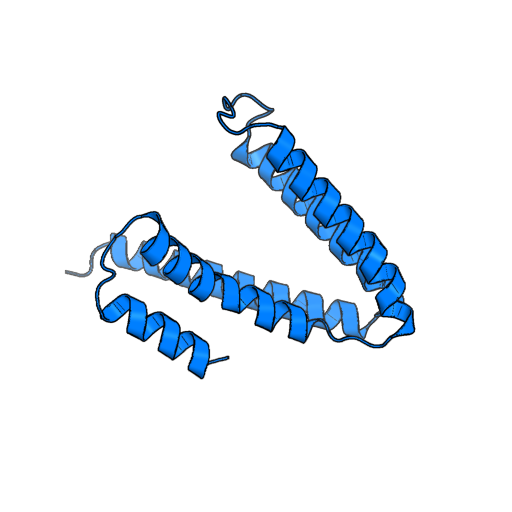-7.792 -10.100 1.00 51.19 90 LEU A CA 1
ATOM 719 C C . LEU A 1 90 ? 18.429 -8.861 -10.904 1.00 51.19 90 LEU A C 1
ATOM 721 O O . LEU A 1 90 ? 18.545 -8.755 -12.120 1.00 51.19 90 LEU A O 1
ATOM 725 N N . THR A 1 91 ? 18.936 -9.887 -10.228 1.00 50.00 91 THR A N 1
ATOM 726 C CA . THR A 1 91 ? 19.587 -11.036 -10.863 1.00 50.00 91 THR A CA 1
ATOM 727 C C . THR A 1 91 ? 18.601 -12.190 -11.115 1.00 50.00 91 THR A C 1
ATOM 729 O O . THR A 1 91 ? 19.000 -13.205 -11.675 1.00 50.00 91 THR A O 1
ATOM 732 N N . LEU A 1 92 ? 17.329 -12.069 -10.700 1.00 51.47 92 LEU A N 1
ATOM 733 C CA . LEU A 1 92 ? 16.370 -13.184 -10.636 1.00 51.47 92 LEU A CA 1
ATOM 734 C C . LEU A 1 92 ? 14.969 -12.924 -11.237 1.00 51.47 92 LEU A C 1
ATOM 736 O O . LEU A 1 92 ? 14.127 -13.809 -11.128 1.00 51.47 92 LEU A O 1
ATOM 740 N N . ASP A 1 93 ? 14.702 -11.790 -11.900 1.00 54.75 93 ASP A N 1
ATOM 741 C CA . ASP A 1 93 ? 13.466 -11.587 -12.699 1.00 54.75 93 ASP A CA 1
ATOM 742 C C . ASP A 1 93 ? 12.141 -11.836 -11.923 1.00 54.75 93 ASP A C 1
ATOM 744 O O . ASP A 1 93 ? 11.209 -12.482 -12.407 1.00 54.75 93 ASP A O 1
ATOM 748 N N . ILE A 1 94 ? 12.021 -11.349 -10.678 1.00 53.31 94 ILE A N 1
ATOM 749 C CA . ILE A 1 94 ? 10.835 -11.626 -9.838 1.00 53.31 94 ILE A CA 1
ATOM 750 C C . ILE A 1 94 ? 9.812 -10.469 -9.910 1.00 53.31 94 ILE A C 1
ATOM 752 O O . ILE A 1 94 ? 10.150 -9.325 -9.594 1.00 53.31 94 ILE A O 1
ATOM 756 N N . PRO A 1 95 ? 8.538 -10.737 -10.269 1.00 53.84 95 PRO A N 1
ATOM 757 C CA . PRO A 1 95 ? 7.539 -9.709 -10.547 1.00 53.84 95 PRO A CA 1
ATOM 758 C C . PRO A 1 95 ? 6.890 -9.118 -9.278 1.00 53.84 95 PRO A C 1
ATOM 760 O O . PRO A 1 95 ? 6.302 -9.814 -8.449 1.00 53.84 95 PRO A O 1
ATOM 763 N N . MET A 1 96 ? 6.885 -7.784 -9.201 1.00 56.62 96 MET A N 1
ATOM 764 C CA . MET A 1 96 ? 6.103 -6.938 -8.277 1.00 56.62 96 MET A CA 1
ATOM 765 C C . MET A 1 96 ? 4.622 -7.332 -8.038 1.00 56.62 96 MET A C 1
ATOM 767 O O . MET A 1 96 ? 4.143 -7.153 -6.914 1.00 56.62 96 MET A O 1
ATOM 771 N N . PRO A 1 97 ? 3.888 -7.903 -9.012 1.00 55.38 97 PRO A N 1
ATOM 772 C CA . PRO A 1 97 ? 2.567 -8.502 -8.806 1.00 55.38 97 PRO A CA 1
ATOM 773 C C . PRO A 1 97 ? 2.454 -9.461 -7.613 1.00 55.38 97 PRO A C 1
ATOM 775 O O . PRO A 1 97 ? 1.457 -9.435 -6.892 1.00 55.38 97 PRO A O 1
ATOM 778 N N . LEU A 1 98 ? 3.484 -10.265 -7.340 1.00 62.31 98 LEU A N 1
ATOM 779 C CA . LEU A 1 98 ? 3.450 -11.251 -6.256 1.00 62.31 98 LEU A CA 1
ATOM 780 C C . LEU A 1 98 ? 3.391 -10.582 -4.871 1.00 62.31 98 LEU A C 1
ATOM 782 O O . LEU A 1 98 ? 2.666 -11.025 -3.982 1.00 62.31 98 LEU A O 1
ATOM 786 N N . HIS A 1 99 ? 4.081 -9.453 -4.701 1.00 61.88 99 HIS A N 1
ATOM 787 C CA . HIS A 1 99 ? 4.015 -8.659 -3.474 1.00 61.88 99 HIS A CA 1
ATOM 788 C C . HIS A 1 99 ? 2.635 -8.002 -3.284 1.00 61.88 99 HIS A C 1
ATOM 790 O O . HIS A 1 99 ? 2.165 -7.847 -2.156 1.00 61.88 99 HIS A O 1
ATOM 796 N N . MET A 1 100 ? 1.947 -7.665 -4.380 1.00 67.75 100 MET A N 1
ATOM 797 C CA . MET A 1 100 ? 0.583 -7.133 -4.341 1.00 67.75 100 MET A CA 1
ATOM 798 C C . MET A 1 100 ? -0.427 -8.187 -3.863 1.00 67.75 100 MET A C 1
ATOM 800 O O . MET A 1 100 ? -1.280 -7.879 -3.025 1.00 67.75 100 MET A O 1
ATOM 804 N N . VAL A 1 101 ? -0.257 -9.442 -4.292 1.00 69.00 101 VAL A N 1
ATOM 805 C CA . VAL A 1 101 ? -1.025 -10.590 -3.783 1.00 69.00 101 VAL A CA 1
ATOM 806 C C . VAL A 1 101 ? -0.772 -10.783 -2.284 1.00 69.00 101 VAL A C 1
ATOM 808 O O . VAL A 1 101 ? -1.722 -10.818 -1.501 1.00 69.00 101 VAL A O 1
ATOM 811 N N . PHE A 1 102 ? 0.485 -10.782 -1.830 1.00 65.81 102 PHE A N 1
ATOM 812 C CA . PHE A 1 102 ? 0.790 -10.900 -0.395 1.00 65.81 102 PHE A CA 1
ATOM 813 C C . PHE A 1 102 ? 0.235 -9.740 0.449 1.00 65.81 102 PHE A C 1
ATOM 815 O O . PHE A 1 102 ? -0.281 -9.967 1.547 1.00 65.81 102 PHE A O 1
ATOM 822 N N . ARG A 1 103 ? 0.260 -8.502 -0.062 1.00 70.12 103 ARG A N 1
ATOM 823 C CA . ARG A 1 103 ? -0.304 -7.335 0.635 1.00 70.12 103 ARG A CA 1
ATOM 824 C C . ARG A 1 103 ? -1.816 -7.457 0.819 1.00 70.12 103 ARG A C 1
ATOM 826 O O . ARG A 1 103 ? -2.325 -7.103 1.883 1.00 70.12 103 ARG A O 1
ATOM 833 N N . SER A 1 104 ? -2.528 -7.985 -0.173 1.00 72.94 104 SER A N 1
ATOM 834 C CA . SER A 1 104 ? -3.979 -8.191 -0.094 1.00 72.94 104 SER A CA 1
ATOM 835 C C . SER A 1 104 ? -4.389 -9.237 0.962 1.00 72.94 104 SER A C 1
ATOM 837 O O . SER A 1 104 ? -5.419 -9.081 1.621 1.00 72.94 104 SER A O 1
ATOM 839 N N . GLY A 1 105 ? -3.526 -10.223 1.244 1.00 74.31 105 GLY A N 1
ATOM 840 C CA . GLY A 1 105 ? -3.719 -11.221 2.304 1.00 74.31 105 GLY A CA 1
ATOM 841 C C . GLY A 1 105 ? -3.644 -10.669 3.737 1.00 74.31 105 GLY A C 1
ATOM 842 O O . GLY A 1 105 ? -4.164 -11.291 4.667 1.00 74.31 105 GLY A O 1
ATOM 843 N N . SER A 1 106 ? -3.068 -9.476 3.937 1.00 76.56 106 SER A N 1
ATOM 844 C CA . SER A 1 106 ? -2.973 -8.839 5.263 1.00 76.56 106 SER A CA 1
ATOM 845 C C . SER A 1 106 ? -4.342 -8.561 5.901 1.00 76.56 106 SER A C 1
ATOM 847 O O . SER A 1 106 ? -4.486 -8.652 7.120 1.00 76.56 106 SER A O 1
ATOM 849 N N . LEU A 1 107 ? -5.372 -8.302 5.088 1.00 73.38 107 LEU A N 1
ATOM 850 C CA . LEU A 1 107 ? -6.757 -8.125 5.538 1.00 73.38 107 LEU A CA 1
ATOM 851 C C . LEU A 1 107 ? -7.318 -9.403 6.175 1.00 73.38 107 LEU A C 1
ATOM 853 O O . LEU A 1 107 ? -7.914 -9.348 7.255 1.00 73.38 107 LEU A O 1
ATOM 857 N N . ALA A 1 108 ? -7.085 -10.551 5.536 1.00 76.06 108 ALA A N 1
ATOM 858 C CA . ALA A 1 108 ? -7.503 -11.853 6.046 1.00 76.06 108 ALA A CA 1
ATOM 859 C C . ALA A 1 108 ? -6.727 -12.223 7.319 1.00 76.06 108 ALA A C 1
ATOM 861 O O . ALA A 1 108 ? -7.333 -12.623 8.316 1.00 76.06 108 ALA A O 1
ATOM 862 N N . ALA A 1 109 ? -5.407 -12.008 7.321 1.00 78.88 109 ALA A N 1
ATOM 863 C CA . ALA A 1 109 ? -4.557 -12.253 8.483 1.00 78.88 109 ALA A CA 1
ATOM 864 C C . ALA A 1 109 ? -4.977 -11.404 9.694 1.00 78.88 109 ALA A C 1
ATOM 866 O O . ALA A 1 109 ? -5.104 -11.929 10.797 1.00 78.88 109 ALA A O 1
ATOM 867 N N . ASN A 1 110 ? -5.280 -10.117 9.497 1.00 79.81 110 ASN A N 1
ATOM 868 C CA . ASN A 1 110 ? -5.697 -9.226 10.581 1.00 79.81 110 ASN A CA 1
ATOM 869 C C . ASN A 1 110 ? -7.055 -9.636 11.181 1.00 79.81 110 ASN A C 1
ATOM 871 O O . ASN A 1 110 ? -7.253 -9.589 12.395 1.00 79.81 110 ASN A O 1
ATOM 875 N N . MET A 1 111 ? -7.992 -10.098 10.346 1.00 74.75 111 MET A N 1
ATOM 876 C CA . MET A 1 111 ? -9.280 -10.615 10.815 1.00 74.75 111 MET A CA 1
ATOM 877 C C . MET A 1 111 ? -9.131 -11.946 11.569 1.00 74.75 111 MET A C 1
ATOM 879 O O . MET A 1 111 ? -9.799 -12.151 12.586 1.00 74.75 111 MET A O 1
ATOM 883 N N . LEU A 1 112 ? -8.245 -12.834 11.105 1.00 79.06 112 LEU A N 1
ATOM 884 C CA . LEU A 1 112 ? -7.936 -14.100 11.771 1.00 79.06 112 LEU A CA 1
ATOM 885 C C . LEU A 1 112 ? -7.271 -13.859 13.134 1.00 79.06 112 LEU A C 1
ATOM 887 O O . LEU A 1 112 ? -7.719 -14.404 14.143 1.00 79.06 112 LEU A O 1
ATOM 891 N N . MET A 1 113 ? -6.262 -12.986 13.176 1.00 79.88 113 MET A N 1
ATOM 892 C CA . MET A 1 113 ? -5.553 -12.606 14.398 1.00 79.88 113 MET A CA 1
ATOM 893 C C . MET A 1 113 ? -6.501 -11.934 15.396 1.00 79.88 113 MET A C 1
ATOM 895 O O . MET A 1 113 ? -6.505 -12.276 16.574 1.00 79.88 113 MET A O 1
ATOM 899 N N . GLY A 1 114 ? -7.383 -11.044 14.928 1.00 75.38 114 GLY A N 1
ATOM 900 C CA . GLY A 1 114 ? -8.404 -10.418 15.768 1.00 75.38 114 GLY A CA 1
ATOM 901 C C . GLY A 1 114 ? -9.419 -11.414 16.339 1.00 75.38 114 GLY A C 1
ATOM 902 O O . GLY A 1 114 ? -9.925 -11.213 17.443 1.00 75.38 114 GLY A O 1
ATOM 903 N N . ARG A 1 115 ? -9.690 -12.521 15.637 1.00 72.12 115 ARG A N 1
ATOM 904 C CA . ARG A 1 115 ? -10.556 -13.594 16.142 1.00 72.12 115 ARG A CA 1
ATOM 905 C C . ARG A 1 115 ? -9.842 -14.463 17.178 1.00 72.12 115 ARG A C 1
ATOM 907 O O . ARG A 1 115 ? -10.451 -14.787 18.192 1.00 72.12 115 ARG A O 1
ATOM 914 N N . LEU A 1 116 ? -8.581 -14.816 16.928 1.00 76.62 116 LEU A N 1
ATOM 915 C CA . LEU A 1 116 ? -7.771 -15.656 17.817 1.00 76.62 116 LEU A CA 1
ATOM 916 C C . LEU A 1 116 ? -7.363 -14.929 19.105 1.00 76.62 116 LEU A C 1
ATOM 918 O O . LEU A 1 116 ? -7.431 -15.517 20.177 1.00 76.62 116 LEU A O 1
ATOM 922 N N . TYR A 1 117 ? -6.969 -13.657 19.010 1.00 75.25 117 TYR A N 1
ATOM 923 C CA . TYR A 1 117 ? -6.358 -12.922 20.124 1.00 75.25 117 TYR A CA 1
ATOM 924 C C . TYR A 1 117 ? -7.359 -12.087 20.935 1.00 75.25 117 TYR A C 1
ATOM 926 O O . TYR A 1 117 ? -7.212 -11.960 22.146 1.00 75.25 117 TYR A O 1
ATOM 934 N N . LEU A 1 118 ? -8.384 -11.509 20.290 1.00 71.19 118 LEU A N 1
ATOM 935 C CA . LEU A 1 118 ? -9.356 -10.617 20.948 1.00 71.19 118 LEU A CA 1
ATOM 936 C C . LEU A 1 118 ? -10.691 -11.314 21.270 1.00 71.19 118 LEU A C 1
ATOM 938 O O . LEU A 1 118 ? -11.579 -10.697 21.855 1.00 71.19 118 LEU A O 1
ATOM 942 N N . GLY A 1 119 ? -10.874 -12.571 20.845 1.00 62.50 119 GLY A N 1
ATOM 943 C CA . GLY A 1 119 ? -12.086 -13.360 21.100 1.00 62.50 119 GLY A CA 1
ATOM 944 C C . GLY A 1 119 ? -13.377 -12.765 20.518 1.00 62.50 119 GLY A C 1
ATOM 945 O O . GLY A 1 119 ? -14.476 -13.207 20.854 1.00 62.50 119 GLY A O 1
ATOM 946 N N . ARG A 1 120 ? -13.290 -11.748 19.649 1.00 60.53 120 ARG A N 1
ATOM 947 C CA . ARG A 1 120 ? -14.473 -11.109 19.065 1.00 60.53 120 ARG A CA 1
ATOM 948 C C . ARG A 1 120 ? -15.077 -11.984 17.973 1.00 60.53 12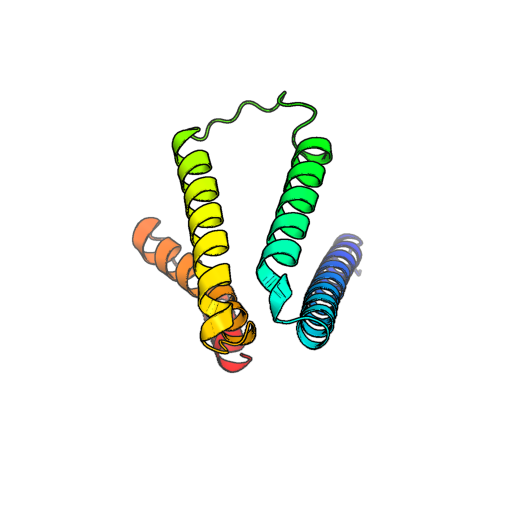0 ARG A C 1
ATOM 950 O O . ARG A 1 120 ? -14.434 -12.290 16.970 1.00 60.53 120 ARG A O 1
ATOM 957 N N . SER A 1 121 ? -16.365 -12.294 18.118 1.00 58.72 121 SER A N 1
ATOM 958 C CA . SER A 1 121 ? -17.168 -12.825 17.016 1.00 58.72 121 SER A CA 1
ATOM 959 C C . SER A 1 121 ? -17.395 -11.737 15.971 1.00 58.72 121 SER A C 1
ATOM 961 O O . SER A 1 121 ? -18.070 -10.733 16.209 1.00 58.72 121 SER A O 1
ATOM 963 N N . TYR A 1 122 ? -16.812 -11.928 14.792 1.00 63.59 122 TYR A N 1
ATOM 964 C CA . TYR A 1 122 ? -17.084 -11.091 13.634 1.00 63.59 122 TYR A CA 1
ATOM 965 C C . TYR A 1 122 ? -18.401 -11.530 12.984 1.00 63.59 122 TYR A C 1
ATOM 967 O O . TYR A 1 122 ? -18.608 -12.713 12.729 1.00 63.59 122 TYR A O 1
ATOM 975 N N . SER A 1 123 ? -19.288 -10.570 12.705 1.00 69.25 123 SER A N 1
ATOM 976 C CA . SER A 1 123 ? -20.541 -10.813 11.977 1.00 69.25 123 SER A CA 1
ATOM 977 C C . SER A 1 123 ? -20.272 -11.489 10.626 1.00 69.25 123 SER A C 1
ATOM 979 O O . SER A 1 123 ? -19.296 -11.149 9.949 1.00 69.25 123 SER A O 1
ATOM 981 N N . THR A 1 124 ? -21.163 -12.394 10.213 1.00 69.75 124 THR A N 1
ATOM 982 C CA . THR A 1 124 ? -21.091 -13.168 8.957 1.00 69.75 124 THR A CA 1
ATOM 983 C C . THR A 1 124 ? -20.833 -12.299 7.724 1.00 69.75 124 THR A C 1
ATOM 985 O O . THR A 1 124 ? -20.120 -12.717 6.816 1.00 69.75 124 THR A O 1
ATOM 988 N N . LYS A 1 125 ? -21.299 -11.044 7.733 1.00 72.88 125 LYS A N 1
ATOM 989 C CA . LYS A 1 125 ? -21.045 -10.052 6.675 1.00 72.88 125 LYS A CA 1
ATOM 990 C C . LYS A 1 125 ? -19.555 -9.750 6.462 1.00 72.88 125 LYS A C 1
ATOM 992 O O . LYS A 1 125 ? -19.129 -9.608 5.326 1.00 72.88 125 LYS A O 1
ATOM 997 N N . LYS A 1 126 ? -18.747 -9.690 7.529 1.00 68.62 126 LYS A N 1
ATOM 998 C CA . LYS A 1 126 ? -17.295 -9.442 7.418 1.00 68.62 126 LYS A CA 1
ATOM 999 C C . LYS A 1 126 ? -16.554 -10.650 6.857 1.00 68.62 126 LYS A C 1
ATOM 1001 O O . LYS A 1 126 ? -15.599 -10.478 6.112 1.00 68.62 126 LYS A O 1
ATOM 1006 N N . TYR A 1 127 ? -17.017 -11.854 7.189 1.00 72.31 127 TYR A N 1
ATOM 1007 C CA . TYR A 1 127 ? -16.446 -13.088 6.652 1.00 72.31 127 TYR A CA 1
ATOM 1008 C C . TYR A 1 127 ? -16.739 -13.208 5.152 1.00 72.31 127 TYR A C 1
ATOM 1010 O O . TYR A 1 127 ? -15.842 -13.505 4.372 1.00 72.31 127 TYR A O 1
ATOM 1018 N N . LEU A 1 128 ? -17.966 -12.862 4.740 1.00 77.06 128 LEU A N 1
ATOM 1019 C CA . LEU A 1 128 ? -18.353 -12.814 3.332 1.00 77.06 128 LEU A CA 1
ATOM 1020 C C . LEU A 1 128 ? -17.529 -11.789 2.539 1.00 77.06 128 LEU A C 1
ATOM 1022 O O . LEU A 1 128 ? -17.111 -12.100 1.433 1.00 77.06 128 LEU A O 1
ATOM 1026 N N . SER A 1 129 ? -17.235 -10.611 3.104 1.00 73.00 129 SER A N 1
ATOM 1027 C CA . SER A 1 129 ? -16.353 -9.629 2.454 1.00 73.00 129 SER A CA 1
ATOM 1028 C C . SER A 1 129 ? -14.936 -10.157 2.231 1.00 73.00 129 SER A C 1
ATOM 1030 O O . SER A 1 129 ? -14.381 -9.923 1.166 1.00 73.00 129 SER A O 1
ATOM 1032 N N . VAL A 1 130 ? -14.352 -10.883 3.192 1.00 72.31 130 VAL A N 1
ATOM 1033 C CA . VAL A 1 130 ? -13.012 -11.473 3.016 1.00 72.31 130 VAL A CA 1
ATOM 1034 C C . VAL A 1 130 ? -13.029 -12.557 1.944 1.00 72.31 130 VAL A C 1
ATOM 1036 O O . VAL A 1 130 ? -12.159 -12.556 1.084 1.00 72.31 130 VAL A O 1
ATOM 1039 N N . VAL A 1 131 ? -14.050 -13.418 1.934 1.00 77.19 131 VAL A N 1
ATOM 1040 C CA . VAL A 1 131 ? -14.213 -14.441 0.889 1.00 77.19 131 VAL A CA 1
ATOM 1041 C C . VAL A 1 131 ? -14.412 -13.801 -0.488 1.00 77.19 131 VAL A C 1
ATOM 1043 O O . VAL A 1 131 ? -13.773 -14.223 -1.442 1.00 77.19 131 VAL A O 1
ATOM 1046 N N . MET A 1 132 ? -15.227 -12.746 -0.599 1.00 75.38 132 MET A N 1
ATOM 1047 C CA . MET A 1 132 ? -15.390 -11.992 -1.850 1.00 75.38 132 MET A CA 1
ATOM 1048 C C . MET A 1 132 ? -14.072 -11.387 -2.339 1.00 75.38 132 MET A C 1
ATOM 1050 O O . MET A 1 132 ? -13.794 -11.435 -3.531 1.00 75.38 132 MET A O 1
ATOM 1054 N N . VAL A 1 133 ? -13.255 -10.842 -1.433 1.00 76.06 133 VAL A N 1
ATOM 1055 C CA . VAL A 1 133 ? -11.932 -10.301 -1.777 1.00 76.06 133 VAL A CA 1
ATOM 1056 C C . VAL A 1 133 ? -10.993 -11.419 -2.226 1.00 76.06 133 VAL A C 1
ATOM 1058 O O . VAL A 1 133 ? -10.346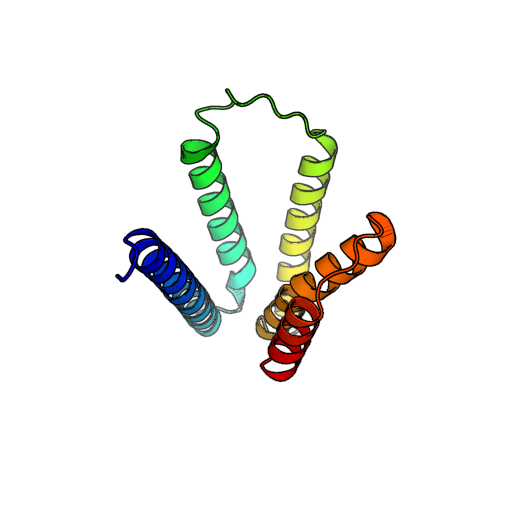 -11.266 -3.251 1.00 76.06 133 VAL A O 1
ATOM 1061 N N . SER A 1 134 ? -10.964 -12.559 -1.528 1.00 71.50 134 SER A N 1
ATOM 1062 C CA . SER A 1 134 ? -10.147 -13.721 -1.905 1.00 71.50 134 SER A CA 1
ATOM 1063 C C . SER A 1 134 ? -10.562 -14.378 -3.223 1.00 71.50 134 SER A C 1
ATOM 1065 O O . SER A 1 134 ? -9.727 -15.012 -3.847 1.00 71.50 134 SER A O 1
ATOM 1067 N N . ILE A 1 135 ? -11.829 -14.261 -3.628 1.00 77.12 135 ILE A N 1
ATOM 1068 C CA . ILE A 1 135 ? -12.314 -14.731 -4.936 1.00 77.12 135 ILE A CA 1
ATOM 1069 C C . ILE A 1 135 ? -12.028 -13.699 -6.039 1.00 77.12 135 ILE A C 1
ATOM 1071 O O . ILE A 1 135 ? -11.919 -14.063 -7.205 1.00 77.12 135 ILE A O 1
ATOM 1075 N N . GLY A 1 136 ? -11.967 -12.411 -5.687 1.00 66.88 136 GLY A N 1
ATOM 1076 C CA . GLY A 1 136 ? -11.754 -11.316 -6.634 1.00 66.88 136 GLY A CA 1
ATOM 1077 C C . GLY A 1 136 ? -10.290 -11.007 -6.966 1.00 66.88 136 GLY A C 1
ATOM 1078 O O . GLY A 1 136 ? -10.058 -10.261 -7.915 1.00 66.88 136 GLY A O 1
ATOM 1079 N N . ILE A 1 137 ? -9.336 -11.529 -6.187 1.00 65.81 137 ILE A N 1
ATOM 1080 C CA . ILE A 1 137 ? -7.885 -11.512 -6.466 1.00 65.81 137 ILE A CA 1
ATOM 1081 C C . ILE A 1 137 ? -7.537 -12.736 -7.307 1.00 65.81 137 ILE A C 1
ATOM 1083 O O . ILE A 1 137 ? -6.779 -12.563 -8.285 1.00 65.81 137 ILE A O 1
#

Sequence (137 aa):
MVSSRDV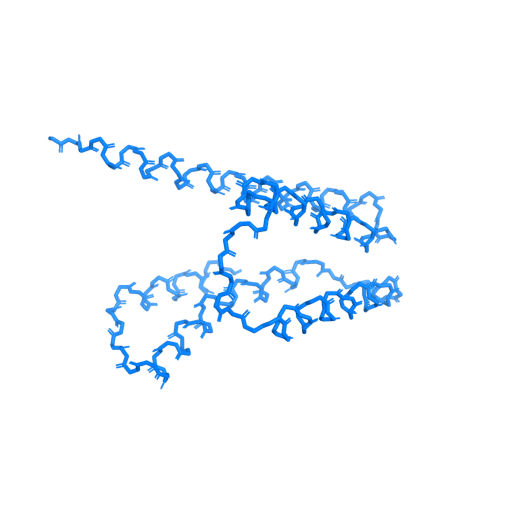RVFFSILGVFCFCCANVHCLEALLKLAPSCANFITFSQFVFVSSFELIFTSKFFTAPTHVSVWNYLNLVILYFIVSTLNNYVLTLDIPMPLHMVFRSGSLAANMLMGRLYLGRSYSTKKYLSVVMVSIGI

Radius of gyration: 18.92 Å; chains: 1; bounding box: 53×34×42 Å

Secondary structure (DSSP, 8-state):
---HHHHHHHHHHHHHHHHHHHHHHHHHHHHHH-GGGHHHHHHHHHHHHHHHHHHHHSTTTTS---S-HHHHHHHHHHHHHHHHHHHHHTTTT--THHHHHHHHHHHHHHHHHHHHHH-----HHHHHHHHHHHHH-

Organism: Myxobolus squamalis (NCBI:txid59785)

Foldseek 3Di:
DDDPVVVVVVVVVVVVVVVVVVVVVVLVVVCVVPVQCNLVVVVVVCVVVVVVCCVPPCVPPPDPDPDDVVVVVVVVVVSVVVSVVSNVCSVPVDDPVVVVVVVLCVLVVVVVCCCVPVVDDDPPVSVVVNVVSVVVD